Protein AF-A0A435TND9-F1 (afdb_monomer)

Radius of gyration: 18.54 Å; Cα contacts (8 Å, |Δi|>4): 15; chains: 1; bounding box: 45×44×32 Å

Mean predicted aligned error: 10.78 Å

Sequence (60 aa):
MTEDEYAALAHARKLDLAWSLFPNDVIEAIKAARQISENLPQPANSKEEPWPPMRTGYRT

Secondary structure (DSSP, 8-state):
--HHHHHHHHHHTT-HHHHHH-HHHHHHHHHHHHHHHHHS---S-TTS-SSPPP------

pLDDT: mean 78.93, std 12.83, range [54.81, 93.94]

Structure (mmCIF, N/CA/C/O backbone):
data_AF-A0A435TND9-F1
#
_entry.id   AF-A0A435TND9-F1
#
loop_
_atom_site.group_PDB
_atom_site.id
_atom_site.type_symbol
_atom_site.label_atom_id
_atom_site.label_alt_id
_atom_site.label_comp_id
_atom_site.label_asym_id
_atom_site.label_entity_id
_atom_site.label_seq_id
_atom_site.pdbx_PDB_ins_code
_atom_site.Cartn_x
_atom_site.Cartn_y
_atom_site.Cartn_z
_atom_site.occupancy
_atom_si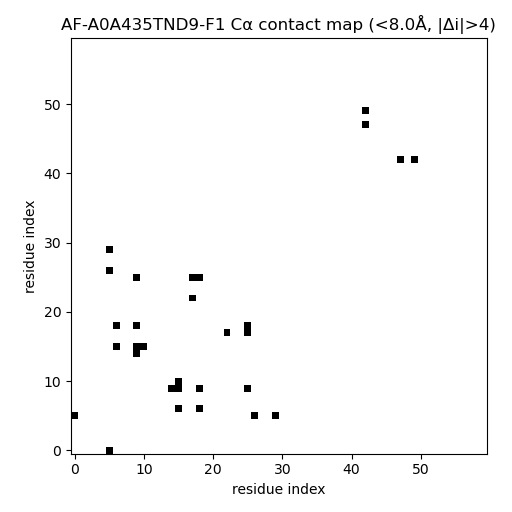te.B_iso_or_equiv
_atom_site.auth_seq_id
_atom_site.auth_comp_id
_atom_site.auth_asym_id
_atom_site.auth_atom_id
_atom_site.pdbx_PDB_model_num
ATOM 1 N N . MET A 1 1 ? 4.068 12.759 4.670 1.00 72.69 1 MET A N 1
ATOM 2 C CA . MET A 1 1 ? 2.772 12.405 4.077 1.00 72.69 1 MET A CA 1
ATOM 3 C C . MET A 1 1 ? 1.699 12.676 5.110 1.00 72.69 1 MET A C 1
ATOM 5 O O . MET A 1 1 ? 1.908 12.277 6.254 1.00 72.69 1 MET A O 1
ATOM 9 N N . THR A 1 2 ? 0.638 13.384 4.743 1.00 86.38 2 THR A N 1
ATOM 10 C CA . THR A 1 2 ? -0.526 13.654 5.604 1.00 86.38 2 THR A CA 1
ATOM 11 C C . THR A 1 2 ? -1.538 12.508 5.528 1.00 86.38 2 THR A C 1
ATOM 13 O O . THR A 1 2 ? -1.452 11.646 4.654 1.00 86.38 2 THR A O 1
ATOM 16 N N . GLU A 1 3 ? -2.491 12.462 6.457 1.00 82.56 3 GLU A N 1
ATOM 17 C CA . GLU A 1 3 ? -3.521 11.413 6.510 1.00 82.56 3 GLU A CA 1
ATOM 18 C C . GLU A 1 3 ? -4.420 11.407 5.262 1.00 82.56 3 GLU A C 1
ATOM 20 O O . GLU A 1 3 ? -4.703 10.345 4.709 1.00 82.56 3 GLU A O 1
ATOM 25 N N . ASP A 1 4 ? -4.729 12.590 4.727 1.00 87.12 4 ASP A N 1
ATOM 26 C CA . ASP A 1 4 ? -5.453 12.753 3.460 1.00 87.12 4 ASP A CA 1
ATOM 27 C C . ASP A 1 4 ? -4.696 12.147 2.264 1.00 87.12 4 ASP A C 1
ATOM 29 O O . ASP A 1 4 ? -5.297 11.571 1.355 1.00 87.12 4 ASP A O 1
ATOM 33 N N . GLU A 1 5 ? -3.361 12.217 2.267 1.00 89.44 5 GLU A N 1
ATOM 34 C CA . GLU A 1 5 ? -2.531 11.611 1.220 1.00 89.44 5 GLU A CA 1
ATOM 35 C C . GLU A 1 5 ? -2.524 10.075 1.315 1.00 89.44 5 GLU A C 1
ATOM 37 O O . GLU A 1 5 ? -2.513 9.395 0.285 1.00 89.44 5 GLU A O 1
ATOM 42 N N . TYR A 1 6 ? -2.568 9.505 2.527 1.00 87.62 6 TYR A N 1
ATOM 43 C CA . TYR A 1 6 ? -2.717 8.055 2.711 1.00 87.62 6 TYR A CA 1
ATOM 44 C C . TYR A 1 6 ? -4.096 7.569 2.251 1.00 87.62 6 TYR A C 1
ATOM 46 O O . TYR A 1 6 ? -4.175 6.554 1.555 1.00 87.62 6 TYR A O 1
ATOM 54 N N . ALA A 1 7 ? -5.160 8.319 2.553 1.00 85.88 7 ALA A N 1
ATOM 55 C CA . ALA A 1 7 ? -6.514 8.008 2.097 1.00 85.88 7 ALA A CA 1
ATOM 56 C C . ALA A 1 7 ? -6.616 8.024 0.560 1.00 85.88 7 ALA A C 1
ATOM 58 O O . ALA A 1 7 ? -7.167 7.100 -0.042 1.00 85.88 7 ALA A O 1
ATOM 59 N N . ALA A 1 8 ? -6.010 9.019 -0.097 1.00 89.50 8 ALA A N 1
ATOM 60 C CA . ALA A 1 8 ? -5.970 9.097 -1.557 1.00 89.50 8 ALA A CA 1
ATOM 61 C C . ALA A 1 8 ? -5.233 7.900 -2.194 1.00 89.50 8 ALA A C 1
ATOM 63 O O . ALA A 1 8 ? -5.682 7.357 -3.209 1.00 89.50 8 ALA A O 1
ATOM 64 N N . LEU A 1 9 ? -4.125 7.450 -1.593 1.00 86.69 9 LEU A N 1
ATOM 65 C CA . LEU A 1 9 ? -3.397 6.260 -2.047 1.00 86.69 9 LEU A CA 1
ATOM 66 C C . LEU A 1 9 ? -4.185 4.969 -1.823 1.00 86.69 9 LEU A C 1
ATOM 68 O O . LEU A 1 9 ? -4.190 4.104 -2.703 1.00 86.69 9 LEU A O 1
ATOM 72 N N . ALA A 1 10 ? -4.859 4.838 -0.680 1.00 88.12 10 ALA A N 1
ATOM 73 C CA . ALA A 1 10 ? -5.722 3.699 -0.397 1.00 88.12 10 ALA A CA 1
ATOM 74 C C . ALA A 1 10 ? -6.844 3.602 -1.444 1.00 88.12 10 ALA A C 1
ATOM 76 O O . ALA A 1 10 ? -7.013 2.545 -2.057 1.00 88.12 10 ALA A O 1
ATOM 77 N N . HIS A 1 11 ? -7.513 4.716 -1.752 1.00 87.56 11 HIS A N 1
ATOM 78 C CA . HIS A 1 11 ? -8.547 4.777 -2.787 1.00 87.56 11 HIS A CA 1
ATOM 79 C C . HIS A 1 11 ? -8.002 4.432 -4.182 1.00 87.56 11 HIS A C 1
ATOM 81 O O . HIS A 1 11 ? -8.563 3.597 -4.894 1.00 87.56 11 HIS A O 1
ATOM 87 N N . ALA A 1 12 ? -6.845 4.979 -4.572 1.00 90.00 12 ALA A N 1
ATOM 88 C CA . ALA A 1 12 ? -6.207 4.657 -5.855 1.00 90.00 12 ALA A CA 1
ATOM 89 C C . ALA A 1 12 ? -5.870 3.159 -6.008 1.00 90.00 12 ALA A C 1
ATOM 91 O O . ALA A 1 12 ? -5.808 2.634 -7.123 1.00 90.00 12 ALA A O 1
ATOM 92 N N . ARG A 1 13 ? -5.661 2.456 -4.889 1.00 87.19 13 ARG A N 1
ATOM 93 C CA . ARG A 1 13 ? -5.409 1.010 -4.834 1.00 87.19 13 ARG A CA 1
ATOM 94 C C . ARG A 1 13 ? -6.652 0.185 -4.493 1.00 87.19 13 ARG A C 1
ATOM 96 O O . ARG A 1 13 ? -6.526 -1.027 -4.343 1.00 87.19 13 ARG A O 1
ATOM 103 N N . LYS A 1 14 ? -7.838 0.809 -4.456 1.00 91.44 14 LYS A N 1
ATOM 104 C CA . LYS A 1 14 ? -9.137 0.186 -4.143 1.00 91.44 14 LYS A CA 1
ATOM 105 C C . LYS A 1 14 ? -9.173 -0.470 -2.757 1.00 91.44 14 LYS A C 1
ATOM 107 O O . LYS A 1 14 ? -9.793 -1.514 -2.570 1.00 91.44 14 LYS A O 1
ATOM 112 N N . LEU A 1 15 ? -8.487 0.136 -1.790 1.00 91.06 15 LEU A N 1
ATOM 113 C CA . LEU A 1 15 ? -8.411 -0.307 -0.396 1.00 91.06 15 LEU A CA 1
ATOM 114 C C . LEU A 1 15 ? -9.407 0.429 0.516 1.00 91.06 15 LEU A C 1
ATOM 116 O O . LEU A 1 15 ? -9.222 0.433 1.727 1.00 91.06 15 LEU A O 1
ATOM 120 N N . ASP A 1 16 ? -10.473 1.022 -0.024 1.00 90.81 16 ASP A N 1
ATOM 121 C CA . ASP A 1 16 ? -11.422 1.854 0.739 1.00 90.81 16 ASP A CA 1
ATOM 122 C C . ASP A 1 16 ? -12.062 1.114 1.920 1.00 90.81 16 ASP A C 1
ATOM 124 O O . ASP A 1 16 ? -12.191 1.651 3.020 1.00 90.81 16 ASP A O 1
ATOM 128 N N . LEU A 1 17 ? -12.408 -0.161 1.721 1.00 89.56 17 LEU A N 1
ATOM 129 C CA . LEU A 1 17 ? -12.969 -0.995 2.781 1.00 89.56 17 LEU A CA 1
ATOM 130 C C . LEU A 1 17 ? -11.939 -1.261 3.888 1.00 89.56 17 LEU A C 1
ATOM 132 O O . LEU A 1 17 ? -12.263 -1.148 5.068 1.00 89.56 17 LEU A O 1
ATOM 136 N N . ALA A 1 18 ? -10.690 -1.550 3.518 1.00 89.06 18 ALA A N 1
ATOM 137 C CA . ALA A 1 18 ? -9.607 -1.749 4.478 1.00 89.06 18 ALA A CA 1
ATOM 138 C C . ALA A 1 18 ? -9.265 -0.450 5.224 1.00 89.06 18 ALA A C 1
ATOM 140 O O . ALA A 1 18 ? -9.036 -0.494 6.426 1.00 89.06 18 ALA A O 1
ATOM 141 N N . TRP A 1 19 ? -9.314 0.700 4.546 1.00 90.75 19 TRP A N 1
ATOM 142 C CA . TRP A 1 19 ? -9.148 2.016 5.165 1.00 90.75 19 TRP A CA 1
ATOM 143 C C . TRP A 1 19 ? -10.232 2.296 6.212 1.00 90.75 19 TRP A C 1
ATOM 145 O O . TRP A 1 19 ? -9.930 2.799 7.289 1.00 90.75 19 TRP A O 1
ATOM 155 N N . SER A 1 20 ? -11.485 1.919 5.932 1.00 92.00 20 SER A N 1
ATOM 156 C CA . SER A 1 20 ? -12.606 2.125 6.860 1.00 92.00 20 SER A CA 1
ATOM 157 C C . SER A 1 20 ? -12.548 1.247 8.116 1.00 92.00 20 SER A C 1
ATOM 159 O O . SER A 1 20 ? -13.000 1.667 9.178 1.00 92.00 20 SER A O 1
ATOM 161 N N . LEU A 1 21 ? -12.000 0.034 8.000 1.00 93.94 21 LEU A N 1
ATOM 162 C CA . LEU A 1 21 ? -11.945 -0.936 9.096 1.00 93.94 21 LEU A CA 1
ATOM 163 C C . LEU A 1 21 ? -10.630 -0.855 9.882 1.00 93.94 21 LEU A C 1
ATOM 165 O O . LEU A 1 21 ? -10.635 -1.011 11.101 1.00 93.94 21 LEU A O 1
ATOM 169 N N . PHE A 1 22 ? -9.513 -0.608 9.193 1.00 93.50 22 PHE A N 1
ATOM 170 C CA . PHE A 1 22 ? -8.156 -0.686 9.739 1.00 93.50 22 PHE A CA 1
ATOM 171 C C . PHE A 1 22 ? -7.257 0.441 9.190 1.00 93.50 22 PHE A C 1
ATOM 173 O O . PHE A 1 22 ? -6.261 0.172 8.514 1.00 93.50 22 PHE A O 1
ATOM 180 N N . PRO A 1 23 ? -7.564 1.720 9.473 1.00 88.62 23 PRO A N 1
ATOM 181 C CA . PRO A 1 23 ? -6.815 2.848 8.911 1.00 88.62 23 PRO A CA 1
ATOM 182 C C . PRO A 1 23 ? -5.328 2.821 9.299 1.00 88.62 23 PRO A C 1
ATOM 184 O O . PRO A 1 23 ? -4.461 3.042 8.456 1.00 88.62 23 PRO A O 1
ATOM 187 N N . ASN A 1 24 ? -5.013 2.458 10.547 1.00 91.81 24 ASN A N 1
ATOM 188 C CA . ASN A 1 24 ? -3.630 2.376 11.027 1.00 91.81 24 ASN A CA 1
ATOM 189 C C . ASN A 1 24 ? -2.808 1.314 10.286 1.00 91.81 24 ASN A C 1
ATOM 191 O O . ASN A 1 24 ? -1.673 1.585 9.898 1.00 91.81 24 ASN A O 1
ATOM 195 N N . ASP A 1 25 ? -3.384 0.137 10.040 1.00 91.38 25 ASP A N 1
ATOM 196 C CA . ASP A 1 25 ? -2.684 -0.953 9.353 1.00 91.38 25 ASP A CA 1
ATOM 197 C C . ASP A 1 25 ? -2.412 -0.595 7.890 1.00 91.38 25 ASP A C 1
ATOM 199 O O . ASP A 1 25 ? -1.349 -0.906 7.353 1.00 91.38 25 ASP A O 1
ATOM 203 N N . VAL A 1 26 ? -3.342 0.120 7.247 1.00 89.62 26 VAL A N 1
ATOM 204 C CA . VAL A 1 26 ? -3.149 0.625 5.882 1.00 89.62 26 VAL A CA 1
ATOM 205 C C . VAL A 1 26 ? -2.031 1.670 5.843 1.00 89.62 26 VAL A C 1
ATOM 207 O O . VAL A 1 26 ? -1.187 1.623 4.947 1.00 89.62 26 VAL A O 1
ATOM 210 N N . ILE A 1 27 ? -1.964 2.575 6.824 1.00 91.56 27 ILE A N 1
ATOM 211 C CA . ILE A 1 27 ? -0.877 3.558 6.936 1.00 91.56 27 ILE A CA 1
ATOM 212 C C . ILE A 1 27 ? 0.477 2.858 7.125 1.00 91.56 27 ILE A C 1
ATOM 214 O O . ILE A 1 27 ? 1.435 3.179 6.418 1.00 91.56 27 ILE A O 1
ATOM 218 N N . GLU A 1 28 ? 0.570 1.894 8.042 1.00 92.38 28 GLU A N 1
ATOM 219 C CA . GLU A 1 28 ? 1.799 1.124 8.280 1.00 92.38 28 GLU A CA 1
ATOM 220 C C . GLU A 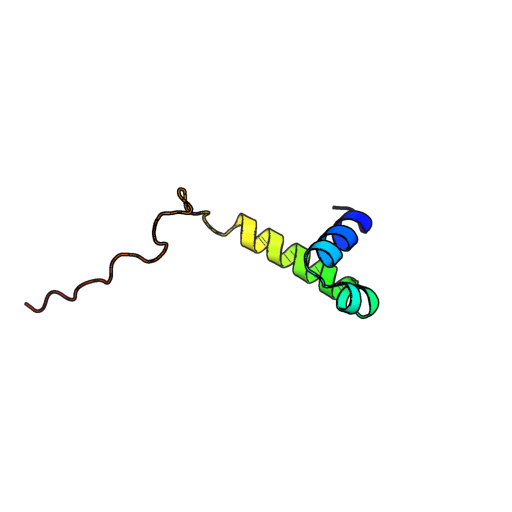1 28 ? 2.221 0.328 7.037 1.00 92.38 28 GLU A C 1
ATOM 222 O O . GLU A 1 28 ? 3.392 0.355 6.652 1.00 92.38 28 GLU A O 1
ATOM 227 N N . ALA A 1 29 ? 1.274 -0.292 6.330 1.00 89.31 29 ALA A N 1
ATOM 228 C CA . ALA A 1 29 ? 1.551 -0.991 5.079 1.00 89.31 29 ALA A CA 1
ATOM 229 C C . ALA A 1 29 ? 2.091 -0.047 3.993 1.00 89.31 29 ALA A C 1
ATOM 231 O O . ALA A 1 29 ? 3.041 -0.397 3.290 1.00 89.31 29 ALA A O 1
ATOM 232 N N . ILE A 1 30 ? 1.537 1.165 3.869 1.00 88.31 30 ILE A N 1
ATOM 233 C CA . ILE A 1 30 ? 2.027 2.169 2.914 1.00 88.31 30 ILE A CA 1
ATOM 234 C C . ILE A 1 30 ? 3.441 2.633 3.291 1.00 88.31 30 ILE A C 1
ATOM 236 O O . ILE A 1 30 ? 4.297 2.746 2.409 1.00 88.31 30 ILE A O 1
ATOM 240 N N . LYS A 1 31 ? 3.724 2.857 4.582 1.00 89.31 31 LYS A N 1
ATOM 241 C CA . LYS A 1 31 ? 5.079 3.190 5.056 1.00 89.31 31 LYS A CA 1
ATOM 242 C C . LYS A 1 31 ? 6.077 2.079 4.720 1.00 89.31 31 LYS A C 1
ATOM 244 O O . LYS A 1 31 ? 7.131 2.365 4.152 1.00 89.31 31 LYS A O 1
ATOM 249 N N . ALA A 1 32 ? 5.725 0.825 5.002 1.00 87.69 32 ALA A N 1
ATOM 250 C CA . ALA A 1 32 ? 6.567 -0.328 4.700 1.00 87.69 32 ALA A CA 1
ATOM 251 C C . ALA A 1 32 ? 6.805 -0.477 3.189 1.00 87.69 32 ALA A C 1
ATOM 253 O O . ALA A 1 32 ? 7.942 -0.642 2.751 1.00 87.69 32 ALA A O 1
ATOM 254 N N . ALA A 1 33 ? 5.755 -0.345 2.373 1.00 86.75 33 ALA A N 1
ATOM 255 C CA . ALA A 1 33 ? 5.860 -0.409 0.918 1.00 86.75 33 ALA A CA 1
ATOM 256 C C . ALA A 1 33 ? 6.785 0.681 0.359 1.00 86.75 33 ALA A C 1
ATOM 258 O O . ALA A 1 33 ? 7.596 0.406 -0.527 1.00 86.75 33 ALA A O 1
ATOM 259 N N . ARG A 1 34 ? 6.716 1.901 0.904 1.00 85.25 34 ARG A N 1
ATOM 260 C CA . ARG A 1 34 ? 7.619 2.993 0.531 1.00 85.25 34 ARG A CA 1
ATOM 261 C C . ARG A 1 34 ? 9.068 2.657 0.866 1.00 85.25 34 ARG A C 1
ATOM 263 O O . ARG A 1 34 ? 9.924 2.746 -0.010 1.00 85.25 34 ARG A O 1
ATOM 270 N N . GLN A 1 35 ? 9.329 2.212 2.0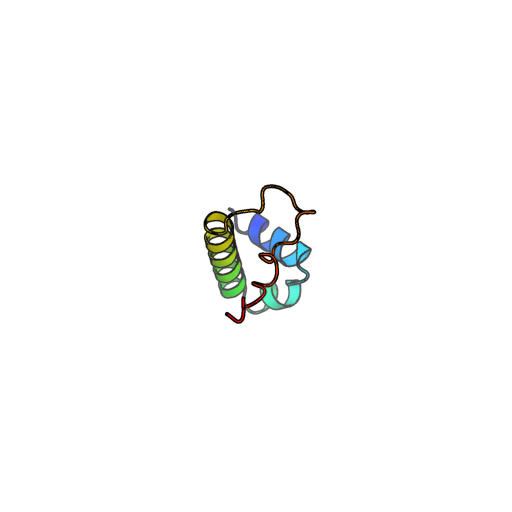90 1.00 86.56 35 GLN A N 1
ATOM 271 C CA . GLN A 1 35 ? 10.673 1.831 2.517 1.00 86.56 35 GLN A CA 1
ATOM 272 C C . GLN A 1 35 ? 11.244 0.694 1.654 1.00 86.56 35 GLN A C 1
ATOM 274 O O . GLN A 1 35 ? 12.419 0.710 1.297 1.00 86.56 35 GLN A O 1
ATOM 279 N N . ILE A 1 36 ? 10.417 -0.277 1.262 1.00 84.31 36 ILE A N 1
ATOM 280 C CA . ILE A 1 36 ? 10.816 -1.347 0.340 1.00 84.31 36 ILE A CA 1
ATOM 281 C C . ILE A 1 36 ? 11.110 -0.781 -1.055 1.00 84.31 36 ILE A C 1
ATOM 283 O O . ILE A 1 36 ? 12.117 -1.142 -1.657 1.00 84.31 36 ILE A O 1
ATOM 287 N N . SER A 1 37 ? 10.279 0.135 -1.558 1.00 80.44 37 SER A N 1
ATOM 288 C CA . SER A 1 37 ? 10.467 0.746 -2.880 1.00 80.44 37 SER A CA 1
ATOM 289 C C . SER A 1 37 ? 11.742 1.586 -2.991 1.00 80.44 37 SER A C 1
ATOM 291 O O . SER A 1 37 ? 12.351 1.615 -4.054 1.00 80.44 37 SER A O 1
ATOM 293 N N . GLU A 1 38 ? 12.166 2.227 -1.900 1.00 80.88 38 GLU A N 1
ATOM 294 C 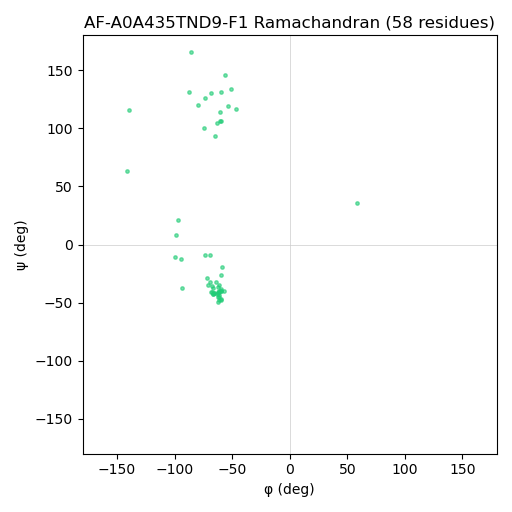CA . GLU A 1 38 ? 13.416 2.996 -1.835 1.00 80.88 38 GLU A CA 1
ATOM 295 C C . GLU A 1 38 ? 14.651 2.078 -1.845 1.00 80.88 38 GLU A C 1
ATOM 297 O O . GLU A 1 38 ? 15.706 2.465 -2.342 1.00 80.88 38 GLU A O 1
ATOM 302 N N . ASN A 1 39 ? 14.513 0.849 -1.338 1.00 76.88 39 ASN A N 1
ATOM 303 C CA . ASN A 1 39 ? 15.592 -0.141 -1.272 1.00 76.88 39 ASN A CA 1
ATOM 304 C C . ASN A 1 39 ? 15.618 -1.112 -2.462 1.00 76.88 39 ASN A C 1
ATOM 306 O O . ASN A 1 39 ? 16.589 -1.850 -2.634 1.00 76.88 39 ASN A O 1
ATOM 310 N N . LEU A 1 4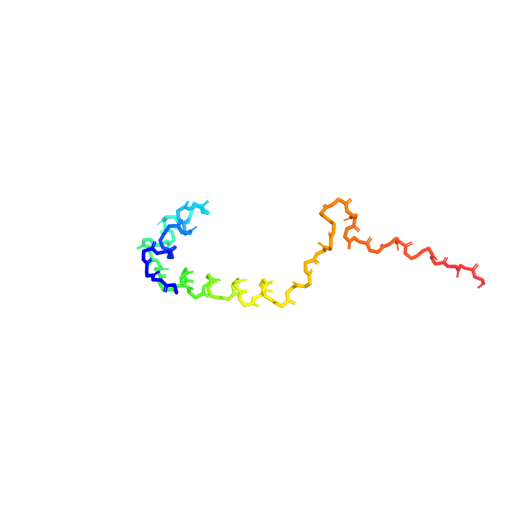0 ? 14.562 -1.147 -3.276 1.00 73.06 40 LEU A N 1
ATOM 311 C CA . LEU A 1 40 ? 14.516 -1.963 -4.482 1.00 73.06 40 LEU A CA 1
ATOM 312 C C . LEU A 1 40 ? 15.281 -1.252 -5.602 1.00 73.06 40 LEU A C 1
ATOM 314 O O . LEU A 1 40 ? 14.882 -0.154 -5.999 1.00 73.06 40 LEU A O 1
ATOM 318 N N . PRO A 1 41 ? 16.340 -1.863 -6.164 1.00 66.56 41 PRO A N 1
ATOM 319 C CA . PRO A 1 41 ? 16.965 -1.321 -7.357 1.00 66.56 41 PRO A CA 1
ATOM 320 C C . PRO A 1 41 ? 15.919 -1.301 -8.471 1.00 66.56 41 PRO A C 1
ATOM 322 O O . PRO A 1 41 ? 15.434 -2.349 -8.903 1.00 66.56 41 PRO A O 1
ATOM 325 N N . GLN A 1 42 ? 15.535 -0.103 -8.915 1.00 65.06 42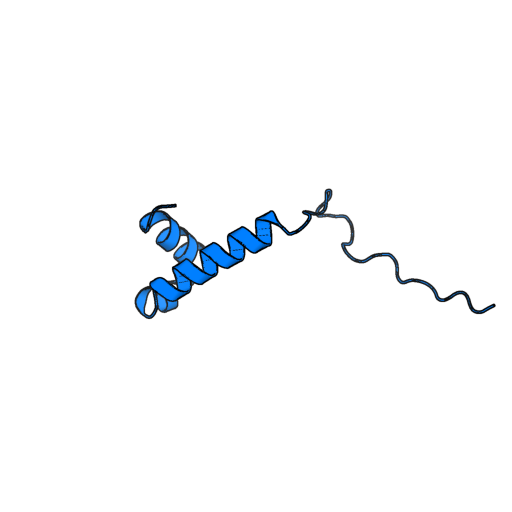 GLN A N 1
ATOM 326 C CA . GLN A 1 42 ? 14.672 0.009 -10.080 1.00 65.06 42 GLN A CA 1
ATOM 327 C C . GLN A 1 42 ? 15.466 -0.445 -11.306 1.00 65.06 42 GLN A C 1
ATOM 329 O O . GLN A 1 42 ? 16.599 0.011 -11.496 1.00 65.06 42 GLN A O 1
ATOM 334 N N . PRO A 1 43 ? 14.909 -1.336 -12.142 1.00 61.69 43 PRO A N 1
ATOM 335 C CA . PRO A 1 43 ? 15.553 -1.675 -13.397 1.00 61.69 43 PRO A CA 1
ATOM 336 C C . PRO A 1 43 ? 15.676 -0.397 -14.231 1.00 61.69 43 PRO A C 1
ATOM 338 O O . PRO A 1 43 ? 14.704 0.341 -14.395 1.00 61.69 43 PRO A O 1
ATOM 341 N N . ALA A 1 44 ? 16.871 -0.135 -14.765 1.00 64.12 44 ALA A N 1
ATOM 342 C CA . ALA A 1 44 ? 17.137 1.038 -15.600 1.00 64.12 44 ALA A CA 1
ATOM 343 C C . ALA A 1 44 ? 16.245 1.079 -16.857 1.00 64.12 44 ALA A C 1
ATOM 345 O O . ALA A 1 44 ? 16.054 2.137 -17.457 1.00 64.12 44 ALA A O 1
ATOM 346 N N . ASN A 1 45 ? 15.680 -0.069 -17.241 1.00 61.34 45 ASN A N 1
ATOM 347 C CA . ASN A 1 45 ? 14.832 -0.231 -18.404 1.00 61.34 45 ASN A CA 1
ATOM 348 C C . ASN A 1 45 ? 13.663 -1.171 -18.069 1.00 61.34 45 ASN A C 1
ATOM 350 O O . ASN A 1 45 ? 13.858 -2.353 -17.802 1.00 61.34 45 ASN A O 1
ATOM 354 N N . SER A 1 46 ? 12.428 -0.667 -18.107 1.00 61.56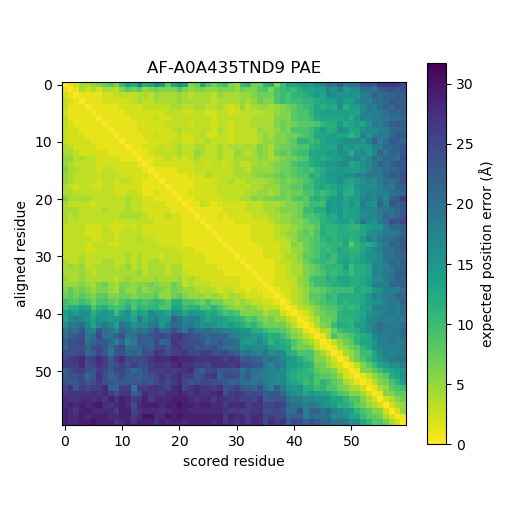 46 SER A N 1
ATOM 355 C CA . SER A 1 46 ? 11.219 -1.461 -17.820 1.00 61.56 46 SER A CA 1
ATOM 356 C C . SER A 1 46 ? 10.897 -2.513 -18.889 1.00 61.56 46 SER A C 1
ATOM 358 O O . SER A 1 46 ? 9.996 -3.328 -18.694 1.00 61.56 46 SER A O 1
ATOM 360 N N . LYS A 1 47 ? 11.612 -2.479 -20.022 1.00 63.81 47 LYS A N 1
ATOM 361 C CA . LYS A 1 47 ? 11.519 -3.451 -21.119 1.00 63.81 47 LYS A CA 1
ATOM 362 C C . LYS A 1 47 ? 12.628 -4.500 -21.103 1.00 63.81 47 LYS A C 1
ATOM 364 O O . LYS A 1 47 ? 12.551 -5.443 -21.884 1.00 63.81 47 LYS A O 1
ATOM 369 N N . GLU A 1 48 ? 13.655 -4.328 -20.275 1.00 59.97 48 GLU A N 1
ATOM 370 C CA . GLU A 1 48 ? 14.635 -5.389 -20.072 1.00 59.97 48 GLU A CA 1
ATOM 371 C C . GLU A 1 48 ? 13.995 -6.471 -19.214 1.00 59.97 48 GLU A C 1
ATOM 373 O O . GLU A 1 48 ? 13.431 -6.199 -18.153 1.00 59.97 48 GLU A O 1
ATOM 378 N N . GLU A 1 49 ? 14.037 -7.700 -19.719 1.00 56.09 49 GLU A N 1
ATOM 379 C CA . GLU A 1 49 ? 13.600 -8.867 -18.975 1.00 56.09 49 GLU A CA 1
ATOM 380 C C . GLU A 1 49 ? 14.335 -8.902 -17.623 1.00 56.09 49 GLU A C 1
ATOM 382 O O . GLU A 1 49 ? 15.566 -8.944 -17.594 1.00 56.09 49 GLU A O 1
ATOM 387 N N . PRO A 1 50 ? 13.612 -8.849 -16.490 1.00 60.66 50 PRO A N 1
ATOM 388 C CA . PRO A 1 50 ? 14.225 -8.667 -15.175 1.00 60.66 50 PRO A CA 1
ATOM 389 C C . PRO A 1 50 ? 14.939 -9.928 -14.679 1.00 60.66 50 PRO A C 1
ATOM 391 O O . PRO A 1 50 ? 15.614 -9.904 -13.650 1.00 60.66 50 PRO A O 1
ATOM 394 N N . 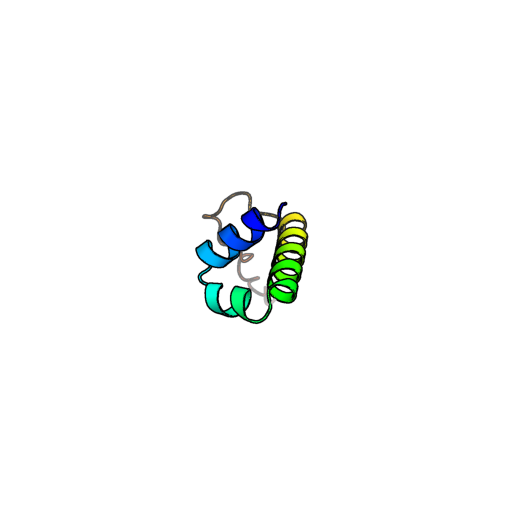TRP A 1 51 ? 14.767 -11.050 -15.377 1.00 61.56 51 TRP A N 1
ATOM 395 C CA . TRP A 1 51 ? 15.434 -12.298 -15.061 1.00 61.56 51 TRP A CA 1
ATOM 396 C C . TRP A 1 51 ? 16.797 -12.348 -15.758 1.00 61.56 51 TRP A C 1
ATOM 398 O O . TRP A 1 51 ? 16.881 -12.126 -16.967 1.00 61.56 51 TRP A O 1
ATOM 408 N N . PRO A 1 52 ? 17.876 -12.690 -15.030 1.00 64.69 52 PRO A N 1
ATOM 409 C CA . PRO A 1 52 ? 19.136 -13.007 -15.680 1.00 64.69 52 PRO A CA 1
ATOM 410 C C . PRO A 1 52 ? 18.897 -14.146 -16.685 1.00 64.69 52 PRO A C 1
ATOM 412 O O . PRO A 1 52 ? 18.069 -15.025 -16.412 1.00 64.69 52 PRO A O 1
ATOM 415 N N . PRO A 1 53 ? 19.601 -14.163 -17.832 1.00 69.56 53 PRO A N 1
ATOM 416 C CA . PRO A 1 53 ? 19.468 -15.245 -18.799 1.00 69.56 53 PRO A CA 1
ATOM 417 C C . PRO A 1 53 ? 19.635 -16.577 -18.070 1.00 69.56 53 PRO A C 1
ATOM 419 O O . PRO A 1 53 ? 20.537 -16.708 -17.233 1.00 69.56 53 PRO A O 1
ATOM 422 N N . MET A 1 54 ? 18.746 -17.542 -18.350 1.00 67.44 54 MET A N 1
ATOM 423 C CA . MET A 1 54 ? 18.823 -18.878 -17.755 1.00 67.44 54 MET A CA 1
ATOM 424 C C . MET A 1 54 ? 20.265 -19.349 -17.860 1.00 67.44 54 MET A C 1
ATOM 426 O O . MET A 1 54 ? 20.805 -19.462 -18.959 1.00 67.44 54 MET A O 1
ATOM 430 N N . ARG A 1 55 ? 20.904 -19.563 -16.707 1.00 62.62 55 ARG A N 1
ATOM 431 C CA . ARG A 1 55 ? 22.290 -20.003 -16.645 1.00 62.62 55 ARG A CA 1
ATOM 432 C C . ARG A 1 55 ? 22.329 -21.398 -17.255 1.00 62.62 55 ARG A C 1
ATOM 434 O O . ARG A 1 55 ? 22.045 -22.379 -16.573 1.00 62.62 55 ARG A O 1
ATOM 441 N N . THR A 1 56 ? 22.610 -21.477 -18.553 1.00 63.06 56 THR A N 1
ATOM 442 C CA . THR A 1 56 ? 22.760 -22.734 -19.273 1.00 63.06 56 THR A CA 1
ATOM 443 C C 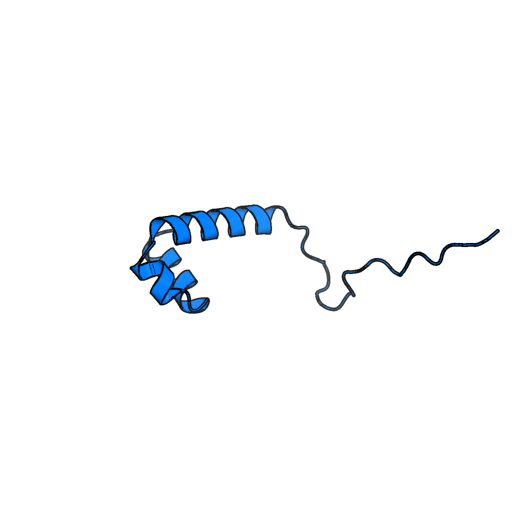. THR A 1 56 ? 23.908 -23.456 -18.589 1.00 63.06 56 THR A C 1
ATOM 445 O O . THR A 1 56 ? 25.053 -23.012 -18.652 1.00 63.06 56 THR A O 1
ATOM 448 N N . GLY A 1 57 ? 23.594 -24.493 -17.813 1.00 56.41 57 GLY A N 1
ATOM 449 C CA . GLY A 1 57 ? 24.609 -25.283 -17.137 1.00 56.41 57 GLY A CA 1
ATOM 450 C C . GLY A 1 57 ? 25.520 -25.880 -18.198 1.00 56.41 57 GLY A C 1
ATOM 451 O O . GLY A 1 57 ? 25.103 -26.785 -18.918 1.00 56.41 57 GLY A O 1
ATOM 452 N N . TYR A 1 58 ? 26.739 -25.359 -18.328 1.00 57.81 58 TYR A N 1
ATOM 453 C CA . TYR A 1 58 ? 27.766 -26.007 -19.126 1.00 57.81 58 TYR A CA 1
ATOM 454 C C . TYR A 1 58 ? 28.055 -27.358 -18.467 1.00 57.81 58 TYR A C 1
ATOM 456 O O . TYR A 1 58 ? 28.657 -27.424 -17.397 1.00 57.81 58 TYR A O 1
ATOM 464 N N . ARG A 1 59 ? 27.553 -28.434 -19.081 1.00 54.81 59 ARG A N 1
ATOM 465 C CA . ARG A 1 59 ? 28.048 -29.789 -18.848 1.00 54.81 59 ARG A CA 1
ATOM 466 C C . ARG A 1 59 ? 29.392 -29.889 -19.567 1.00 54.81 59 ARG A C 1
ATOM 468 O O . ARG A 1 59 ? 29.411 -30.026 -20.787 1.00 54.81 59 ARG A O 1
ATOM 475 N N . THR A 1 60 ? 30.478 -29.763 -18.817 1.00 60.03 60 THR A N 1
ATOM 476 C CA . THR A 1 60 ? 31.777 -30.346 -19.178 1.00 60.03 60 THR A CA 1
ATOM 477 C C . THR A 1 60 ? 31.941 -31.646 -18.424 1.00 60.03 60 THR A C 1
ATOM 479 O O . THR A 1 60 ? 31.664 -31.612 -17.202 1.00 60.03 60 THR A O 1
#

Foldseek 3Di:
DDLVVLCVVCVVVVNNVVCVVPVPVSVVVVVVVVVVVVVDPDPPDPPPDPDDPDPPPPDD

Solvent-accessible surface area (backbone atoms only — not comparable to full-atom values): 3902 Å² total; per-residue (Å²): 135,55,72,69,56,51,52,53,52,33,49,78,70,71,34,53,68,51,45,74,76,36,48,67,61,51,51,52,50,51,53,52,52,50,57,49,57,74,69,47,84,72,70,96,45,93,84,55,74,88,64,76,76,80,79,75,78,80,85,126